Protein AF-A0AAR2JEE0-F1 (afdb_monomer_lite)

pLDDT: mean 87.78, std 12.09, range [38.81, 97.62]

Foldseek 3Di:
DVVVVVLLVVLVVVCVVLVHDSQQKDKDWQAAPPDDQVQVQVLCCVQPQQPRKGWRDWDQDPVVRGIITMIGGPHGDDPVSDDPDTDGPPDDDD

Organism: Pygocentrus nattereri (NCBI:txid42514)

Structure (mmCIF, N/CA/C/O backbone):
data_AF-A0AAR2JEE0-F1
#
_entry.id   AF-A0AAR2JEE0-F1
#
loop_
_atom_site.group_PDB
_atom_site.id
_atom_site.type_symbol
_atom_site.label_atom_id
_atom_site.label_alt_id
_atom_site.label_comp_id
_atom_site.label_asym_id
_atom_site.label_entity_id
_atom_site.label_seq_id
_atom_site.pdbx_PDB_ins_code
_atom_site.Cartn_x
_atom_site.Cartn_y
_atom_site.Cartn_z
_atom_site.occupancy
_atom_site.B_iso_or_equiv
_atom_site.auth_seq_id
_atom_site.auth_comp_id
_atom_site.auth_asym_id
_atom_site.auth_atom_id
_atom_site.pdbx_PDB_model_num
ATOM 1 N N . ASP A 1 1 ? -10.877 13.101 -14.793 1.00 63.72 1 ASP A N 1
ATOM 2 C CA . ASP A 1 1 ? -11.244 14.266 -13.953 1.00 63.72 1 ASP A CA 1
ATOM 3 C C . ASP A 1 1 ? -9.993 14.777 -13.222 1.00 63.72 1 ASP A C 1
ATOM 5 O O . ASP A 1 1 ? -8.941 14.157 -13.328 1.00 63.72 1 ASP A O 1
ATOM 9 N N . SER A 1 2 ? -10.072 15.911 -12.519 1.00 75.44 2 SER A N 1
ATOM 10 C CA . SER A 1 2 ? -8.913 16.527 -11.844 1.00 75.44 2 SER A CA 1
ATOM 11 C C . SER A 1 2 ? -8.391 15.719 -10.636 1.00 75.44 2 SER A C 1
ATOM 13 O O . SER A 1 2 ? -7.198 15.759 -10.332 1.00 75.44 2 SER A O 1
ATOM 15 N N . LYS A 1 3 ? -9.245 14.927 -9.965 1.00 74.31 3 LYS A N 1
ATOM 16 C CA . LYS A 1 3 ? -8.863 14.153 -8.771 1.00 74.31 3 LYS A CA 1
ATOM 17 C C . LYS A 1 3 ? -7.977 12.965 -9.134 1.00 74.31 3 LYS A C 1
ATOM 19 O O . LYS A 1 3 ? -6.946 12.781 -8.493 1.00 74.31 3 LYS A O 1
ATOM 24 N N . THR A 1 4 ? -8.302 12.219 -10.194 1.00 73.25 4 THR A N 1
ATOM 25 C CA . THR A 1 4 ? -7.457 11.103 -10.663 1.00 73.25 4 THR A CA 1
ATOM 26 C C . THR A 1 4 ? -6.048 11.566 -11.037 1.00 73.25 4 THR A C 1
ATOM 28 O O . THR A 1 4 ? -5.070 10.907 -10.693 1.00 73.25 4 THR A O 1
ATOM 31 N N . VAL A 1 5 ? -5.915 12.730 -11.681 1.00 78.00 5 VAL A N 1
ATOM 32 C CA . VAL A 1 5 ? -4.601 13.303 -12.028 1.00 78.00 5 VAL A CA 1
ATOM 33 C C . VAL A 1 5 ? -3.789 13.639 -10.773 1.00 78.00 5 VAL A C 1
ATOM 35 O O . VAL A 1 5 ? -2.581 13.391 -10.728 1.00 78.00 5 VAL A O 1
ATOM 38 N N . HIS A 1 6 ? -4.445 14.164 -9.737 1.00 83.44 6 HIS A N 1
ATOM 39 C CA . HIS A 1 6 ? -3.792 14.481 -8.470 1.00 83.44 6 HIS A CA 1
ATOM 40 C C . HIS A 1 6 ? -3.324 13.222 -7.724 1.00 83.44 6 HIS A C 1
ATOM 42 O O . HIS A 1 6 ? -2.176 13.170 -7.291 1.00 83.44 6 HIS A O 1
ATOM 48 N N . ILE A 1 7 ? -4.167 12.186 -7.651 1.00 84.69 7 ILE A N 1
ATOM 49 C CA . ILE A 1 7 ? -3.842 10.892 -7.022 1.00 84.69 7 ILE A CA 1
ATOM 50 C C . ILE A 1 7 ? -2.651 10.231 -7.728 1.00 84.69 7 ILE A C 1
ATOM 52 O O . ILE A 1 7 ? -1.694 9.812 -7.080 1.00 84.69 7 ILE A O 1
ATOM 56 N N . MET A 1 8 ? -2.654 10.209 -9.062 1.00 84.88 8 MET A N 1
ATOM 57 C CA . MET A 1 8 ? -1.543 9.660 -9.848 1.00 84.88 8 MET A CA 1
ATOM 58 C C . MET A 1 8 ? -0.237 10.436 -9.638 1.00 84.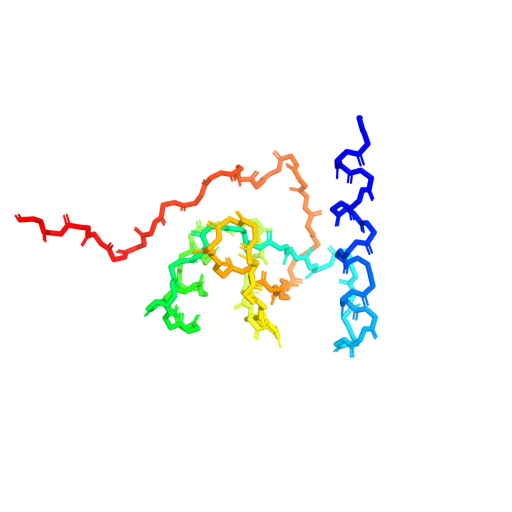88 8 MET A C 1
ATOM 60 O O . MET A 1 8 ? 0.842 9.844 -9.611 1.00 84.88 8 MET A O 1
ATOM 64 N N . SER A 1 9 ? -0.320 11.760 -9.488 1.00 91.25 9 SER A N 1
ATOM 65 C CA . SER A 1 9 ? 0.853 12.598 -9.213 1.00 91.25 9 SER A CA 1
ATOM 66 C C . SER A 1 9 ? 1.403 12.352 -7.809 1.00 91.25 9 S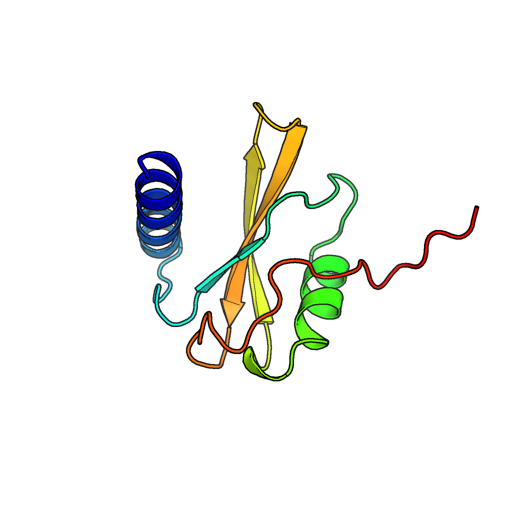ER A C 1
ATOM 68 O O . SER A 1 9 ? 2.617 12.268 -7.636 1.00 91.25 9 SER A O 1
ATOM 70 N N . LEU A 1 10 ? 0.520 12.194 -6.820 1.00 92.31 10 LEU A N 1
ATOM 71 C CA . LEU A 1 10 ? 0.889 11.862 -5.448 1.00 92.31 10 LEU A CA 1
ATOM 72 C C . LEU A 1 10 ? 1.608 10.510 -5.375 1.00 92.31 10 LEU A C 1
ATOM 74 O O . LEU A 1 10 ? 2.704 10.464 -4.826 1.00 92.31 10 LEU A O 1
ATOM 78 N N . LEU A 1 11 ? 1.051 9.458 -5.992 1.00 93.31 11 LEU A N 1
ATOM 79 C CA . LEU A 1 11 ? 1.687 8.137 -6.057 1.00 93.31 11 LEU A CA 1
ATOM 80 C C . LEU A 1 11 ? 3.108 8.244 -6.619 1.00 93.31 11 LEU A C 1
ATOM 82 O O . LEU A 1 11 ? 4.063 7.826 -5.974 1.00 93.31 11 LEU A O 1
ATOM 86 N N . ARG A 1 12 ? 3.268 8.863 -7.797 1.00 94.56 12 ARG A N 1
ATOM 87 C CA . ARG A 1 12 ? 4.580 8.988 -8.454 1.00 94.56 12 ARG A CA 1
ATOM 8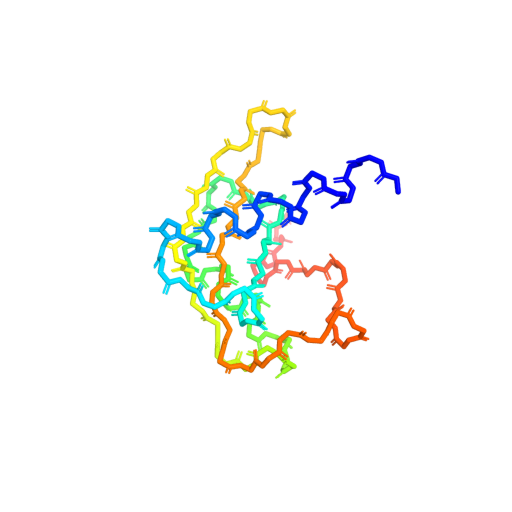8 C C . ARG A 1 12 ? 5.590 9.761 -7.608 1.00 94.56 12 ARG A C 1
ATOM 90 O O . ARG A 1 12 ? 6.754 9.372 -7.546 1.00 94.56 12 ARG A O 1
ATOM 97 N N . ASN A 1 13 ? 5.159 10.848 -6.971 1.00 95.88 13 ASN A N 1
ATOM 98 C CA . ASN A 1 13 ? 6.030 11.643 -6.109 1.00 95.88 13 ASN A CA 1
ATOM 99 C C . ASN A 1 13 ? 6.436 10.868 -4.856 1.00 95.88 13 ASN A C 1
ATOM 101 O O . ASN A 1 13 ? 7.605 10.896 -4.480 1.00 95.88 13 ASN A O 1
ATOM 105 N N . TRP A 1 14 ? 5.501 10.137 -4.251 1.00 95.94 14 TRP A N 1
ATOM 106 C CA . TRP A 1 14 ? 5.785 9.347 -3.065 1.00 95.94 14 TRP A CA 1
ATOM 107 C C . TRP A 1 14 ? 6.708 8.166 -3.376 1.00 95.94 14 TRP A C 1
ATOM 109 O O . TRP A 1 14 ? 7.721 8.001 -2.701 1.00 95.94 14 TRP A O 1
ATOM 119 N N . CYS A 1 15 ? 6.467 7.438 -4.471 1.00 96.69 15 CYS A N 1
ATOM 120 C CA . CYS A 1 15 ? 7.395 6.420 -4.970 1.00 96.69 15 CYS A CA 1
ATOM 121 C C . CYS A 1 15 ? 8.808 6.985 -5.153 1.00 96.69 15 CYS A C 1
ATOM 123 O O . CYS A 1 15 ? 9.777 6.354 -4.749 1.00 96.69 15 CYS A O 1
ATOM 125 N N . LYS A 1 16 ? 8.940 8.200 -5.699 1.00 96.25 16 LYS A N 1
ATOM 126 C CA . LYS A 1 16 ? 10.246 8.851 -5.863 1.00 96.25 16 LYS A CA 1
ATOM 127 C C . LYS A 1 16 ? 10.944 9.124 -4.526 1.00 96.25 16 LYS A C 1
ATOM 129 O O . LYS A 1 16 ? 12.163 8.993 -4.463 1.00 96.25 16 LYS A O 1
ATOM 134 N N . TRP A 1 17 ? 10.208 9.518 -3.487 1.00 95.06 17 TRP A N 1
ATOM 135 C CA . TRP A 1 17 ? 10.777 9.743 -2.152 1.00 95.06 17 TRP A CA 1
ATOM 136 C C . TRP A 1 17 ? 11.206 8.443 -1.467 1.00 95.06 17 TRP A C 1
ATOM 138 O O . TRP A 1 17 ? 12.237 8.429 -0.804 1.00 95.06 17 TRP A O 1
ATOM 148 N N . GLU A 1 18 ? 10.461 7.360 -1.682 1.00 94.94 18 GLU A N 1
ATOM 149 C CA . GLU A 1 18 ? 10.739 6.034 -1.108 1.00 94.94 18 GLU A CA 1
ATOM 150 C C . GLU A 1 18 ? 11.700 5.180 -1.958 1.00 94.94 18 GLU A C 1
ATOM 152 O O . GLU A 1 18 ? 12.113 4.100 -1.538 1.00 94.94 18 GLU A O 1
ATOM 157 N N . GLY A 1 19 ? 12.065 5.644 -3.159 1.00 95.81 19 GLY A N 1
ATOM 158 C CA . GLY A 1 19 ? 12.917 4.901 -4.093 1.00 95.81 19 GLY A CA 1
ATOM 159 C C . GLY A 1 19 ? 12.234 3.686 -4.733 1.00 95.81 19 GLY A C 1
ATOM 160 O O . GLY A 1 19 ? 12.908 2.705 -5.034 1.00 95.81 19 GLY A O 1
ATOM 161 N N . LEU A 1 20 ? 10.913 3.742 -4.926 1.00 96.50 20 LEU A N 1
ATOM 162 C CA . LEU A 1 20 ? 10.100 2.661 -5.492 1.00 96.50 20 LEU A CA 1
ATOM 163 C C . LEU A 1 20 ? 9.826 2.863 -6.983 1.00 96.50 20 LEU A C 1
ATOM 165 O O . LEU A 1 20 ? 9.722 3.996 -7.461 1.00 96.50 20 LEU A O 1
ATOM 169 N N . ASP A 1 21 ? 9.610 1.756 -7.692 1.00 96.06 21 ASP A N 1
ATOM 170 C CA . ASP A 1 21 ? 9.054 1.773 -9.043 1.00 96.06 21 ASP A CA 1
ATOM 171 C C . ASP A 1 21 ? 7.526 2.005 -8.986 1.00 96.06 21 ASP A C 1
ATOM 173 O O . ASP A 1 21 ? 6.806 1.182 -8.413 1.00 96.06 21 ASP A O 1
ATOM 177 N N . PRO A 1 22 ? 6.992 3.091 -9.583 1.00 94.00 22 PRO A N 1
ATOM 178 C CA . PRO A 1 22 ? 5.552 3.337 -9.635 1.00 94.00 22 PRO A CA 1
ATOM 179 C C . PRO A 1 22 ? 4.741 2.250 -10.353 1.00 94.00 22 PRO A C 1
ATOM 181 O O . PRO A 1 22 ? 3.531 2.184 -10.150 1.00 94.00 22 PRO A O 1
ATOM 184 N N . GLU A 1 23 ? 5.355 1.425 -11.209 1.00 94.75 23 GLU A N 1
ATOM 185 C CA . GLU A 1 23 ? 4.670 0.296 -11.858 1.00 94.75 23 GLU A CA 1
ATOM 186 C C . GLU A 1 23 ? 4.445 -0.890 -10.907 1.00 94.75 23 GLU A C 1
ATOM 188 O O . GLU A 1 23 ? 3.618 -1.759 -11.183 1.00 94.75 23 GLU A O 1
ATOM 193 N N . HIS 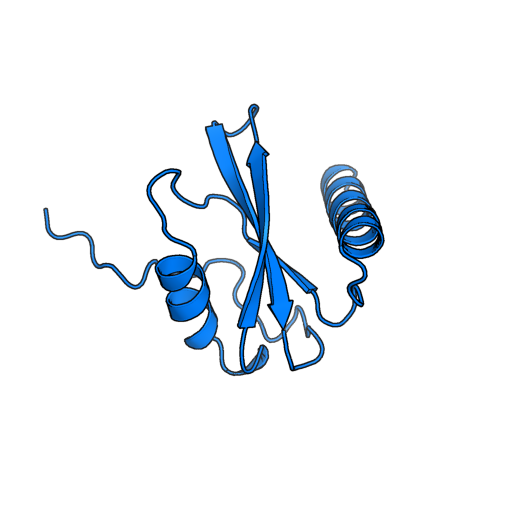A 1 24 ? 5.147 -0.896 -9.777 1.00 96.38 24 HIS A N 1
ATOM 194 C CA . HIS A 1 24 ? 5.105 -1.913 -8.730 1.00 96.38 24 HIS A CA 1
ATOM 195 C C . HIS A 1 24 ? 4.569 -1.337 -7.413 1.00 96.38 24 HIS A C 1
ATOM 197 O O . HIS A 1 24 ? 4.825 -1.878 -6.343 1.00 96.38 24 HIS A O 1
ATOM 203 N N . ALA A 1 25 ? 3.841 -0.220 -7.459 1.00 95.69 25 ALA A N 1
ATOM 204 C CA . ALA A 1 25 ? 3.365 0.457 -6.261 1.00 95.69 25 ALA A CA 1
ATOM 205 C C . ALA A 1 25 ? 1.874 0.789 -6.325 1.00 95.69 25 ALA A C 1
ATOM 207 O O . ALA A 1 25 ? 1.339 1.157 -7.372 1.00 95.69 25 ALA A O 1
ATOM 208 N N . ILE A 1 26 ? 1.217 0.711 -5.169 1.00 94.81 26 ILE A N 1
ATOM 209 C CA . ILE A 1 26 ? -0.181 1.110 -4.984 1.00 94.81 26 ILE A CA 1
ATOM 210 C C . ILE A 1 26 ? -0.329 2.006 -3.754 1.00 94.81 26 ILE A C 1
ATOM 212 O O . ILE A 1 26 ? 0.434 1.894 -2.794 1.00 94.81 26 ILE A O 1
ATOM 216 N N . MET A 1 27 ? -1.337 2.880 -3.776 1.00 94.38 27 MET A N 1
ATOM 217 C CA . MET A 1 27 ? -1.812 3.579 -2.581 1.00 94.38 27 MET A CA 1
ATOM 218 C C . MET A 1 27 ? -3.110 2.938 -2.110 1.00 94.38 27 MET A C 1
ATOM 220 O O . MET A 1 27 ? -4.066 2.839 -2.879 1.00 94.38 27 MET A O 1
ATOM 224 N N . VAL A 1 28 ? -3.144 2.540 -0.844 1.00 93.50 28 VAL A N 1
ATOM 225 C CA . VAL A 1 28 ? -4.350 2.055 -0.173 1.00 93.50 28 VAL A CA 1
ATOM 226 C C . VAL A 1 28 ? -4.910 3.200 0.649 1.00 93.50 28 VAL A C 1
ATOM 228 O O . VAL A 1 28 ? -4.234 3.716 1.537 1.00 93.50 28 VAL A O 1
ATOM 231 N N . HIS A 1 29 ? -6.120 3.624 0.310 1.00 91.56 29 HIS A N 1
ATOM 232 C CA . HIS A 1 29 ? -6.848 4.673 1.016 1.00 91.56 29 HIS A CA 1
ATOM 233 C C . HIS A 1 29 ? -7.780 4.067 2.074 1.00 91.56 29 HIS A C 1
ATOM 235 O O . HIS A 1 29 ? -7.979 2.857 2.102 1.00 91.56 29 HIS A O 1
ATOM 241 N N . ASP A 1 30 ? -8.357 4.924 2.921 1.00 90.25 30 ASP A N 1
ATOM 242 C CA . ASP A 1 30 ? -9.335 4.547 3.957 1.00 90.25 30 ASP A CA 1
ATOM 243 C C . ASP A 1 30 ? -8.817 3.500 4.960 1.00 90.25 30 ASP A C 1
ATOM 245 O O . ASP A 1 30 ? -9.574 2.731 5.548 1.00 90.25 30 ASP A O 1
ATOM 249 N N . VAL A 1 31 ? -7.503 3.482 5.190 1.00 91.56 31 VAL A N 1
ATOM 250 C CA . VAL A 1 31 ? -6.892 2.596 6.179 1.00 91.56 31 VAL A CA 1
ATOM 251 C C . VAL A 1 31 ? -7.206 3.133 7.579 1.00 91.56 31 VAL A C 1
ATOM 253 O O . VAL A 1 31 ? -7.060 4.332 7.845 1.00 91.56 31 VAL A O 1
ATOM 256 N N . SER A 1 32 ? -7.646 2.246 8.476 1.00 89.81 32 SER A N 1
ATOM 257 C CA . SER A 1 32 ? -7.879 2.590 9.884 1.00 89.81 32 SER A CA 1
ATOM 258 C C . SER A 1 32 ? -6.586 3.067 10.547 1.00 89.81 32 SER A C 1
ATOM 260 O O . SER A 1 32 ? -5.521 2.518 10.278 1.00 89.81 32 SER A O 1
ATOM 262 N N . GLU A 1 33 ? -6.670 4.054 11.439 1.00 88.31 33 GLU A N 1
ATOM 263 C CA . GLU A 1 33 ? -5.504 4.538 12.192 1.00 88.31 33 GLU A CA 1
ATOM 264 C C . GLU A 1 33 ? -4.891 3.452 13.083 1.00 88.31 33 GLU A C 1
ATOM 266 O O . GLU A 1 33 ? -3.672 3.400 13.242 1.00 88.31 33 GLU A O 1
ATOM 271 N N . ASP A 1 34 ? -5.734 2.551 13.590 1.00 89.44 34 ASP A N 1
ATOM 272 C CA . ASP A 1 34 ? -5.332 1.427 14.435 1.00 89.44 34 ASP A CA 1
ATOM 273 C C . ASP A 1 34 ? -4.770 0.239 13.634 1.00 89.44 34 ASP A C 1
ATOM 275 O O . ASP A 1 34 ? -4.330 -0.744 14.226 1.00 89.44 34 ASP A O 1
ATOM 279 N N . ALA A 1 35 ? -4.803 0.292 12.295 1.00 90.12 35 ALA A N 1
ATOM 280 C CA . ALA A 1 35 ? -4.307 -0.800 11.465 1.00 90.12 35 ALA A CA 1
ATOM 281 C C . ALA A 1 35 ? -2.777 -0.888 11.537 1.00 90.12 35 ALA A C 1
ATOM 283 O O . ALA A 1 35 ? -2.041 0.056 11.203 1.00 90.12 35 ALA A O 1
ATOM 284 N N . GLU A 1 36 ? -2.284 -2.061 11.927 1.00 93.00 36 GLU A N 1
ATOM 285 C CA . GLU A 1 36 ? -0.861 -2.350 11.882 1.00 93.00 36 GLU A CA 1
ATOM 286 C C . GLU A 1 36 ? -0.412 -2.615 10.441 1.00 93.00 36 GLU A C 1
ATOM 288 O O . GLU A 1 36 ? -1.204 -2.921 9.551 1.00 93.00 36 GLU A O 1
ATOM 293 N N . VAL A 1 37 ? 0.896 -2.511 10.195 1.00 94.31 37 VAL A N 1
ATOM 294 C CA . VAL A 1 37 ? 1.468 -2.821 8.874 1.00 94.31 37 VAL A CA 1
ATOM 295 C C . VAL A 1 37 ? 1.104 -4.242 8.441 1.00 94.31 37 VAL A C 1
ATOM 297 O O . VAL A 1 37 ? 0.691 -4.435 7.301 1.00 94.31 37 VAL A O 1
ATOM 300 N N . CYS A 1 38 ? 1.182 -5.207 9.361 1.00 93.62 38 CYS A N 1
ATOM 301 C CA . CYS A 1 38 ? 0.829 -6.596 9.087 1.00 93.62 38 CYS A CA 1
ATOM 302 C C . CYS A 1 38 ? -0.632 -6.744 8.648 1.00 93.62 38 CYS A C 1
ATOM 304 O O . CYS A 1 38 ? -0.889 -7.451 7.683 1.00 93.62 38 CYS A O 1
ATOM 306 N N . ASP A 1 39 ? -1.572 -6.032 9.285 1.00 93.31 39 ASP A N 1
ATOM 307 C CA . ASP A 1 39 ? -2.995 -6.101 8.924 1.00 93.31 39 ASP A CA 1
ATOM 308 C C . ASP A 1 39 ? -3.225 -5.648 7.467 1.00 93.31 39 ASP A C 1
ATOM 310 O O . ASP A 1 39 ? -4.004 -6.250 6.727 1.00 93.31 39 ASP A O 1
ATOM 314 N N . ILE A 1 40 ? -2.520 -4.593 7.040 1.00 93.81 40 ILE A N 1
ATOM 315 C CA . ILE A 1 40 ? -2.597 -4.063 5.671 1.00 93.81 40 ILE A CA 1
ATOM 316 C C . ILE A 1 40 ? -1.988 -5.061 4.680 1.00 93.81 40 ILE A C 1
ATOM 318 O O . ILE A 1 40 ? -2.592 -5.355 3.649 1.00 93.81 40 ILE A O 1
ATOM 322 N N . GLU A 1 41 ? -0.797 -5.586 4.976 1.00 95.19 41 GLU A N 1
ATOM 323 C CA . GLU A 1 41 ? -0.117 -6.553 4.107 1.00 95.19 41 GLU A CA 1
ATOM 324 C C . GLU A 1 41 ? -0.933 -7.841 3.950 1.00 95.19 41 GLU A C 1
ATOM 326 O O . GLU A 1 41 ? -1.131 -8.296 2.824 1.00 95.19 41 GLU A O 1
ATOM 331 N N . GLU A 1 42 ? -1.478 -8.381 5.044 1.00 93.19 42 GLU A N 1
ATOM 332 C CA . GLU A 1 42 ? -2.331 -9.573 5.029 1.00 93.19 42 GLU A CA 1
ATOM 333 C C . GLU A 1 42 ? -3.599 -9.363 4.197 1.00 93.19 42 GLU A C 1
ATOM 335 O O . GLU A 1 42 ? -3.960 -10.227 3.391 1.00 93.19 42 GLU A O 1
ATOM 340 N N . ALA A 1 43 ? -4.255 -8.207 4.336 1.00 92.56 43 ALA A N 1
ATOM 341 C CA . ALA A 1 43 ? -5.419 -7.872 3.522 1.00 92.56 43 ALA A CA 1
ATOM 342 C C . ALA A 1 43 ? -5.070 -7.829 2.027 1.00 92.56 43 ALA A C 1
ATOM 344 O O . ALA A 1 43 ? -5.800 -8.378 1.198 1.00 92.56 43 ALA A O 1
ATOM 345 N N . LEU A 1 44 ? -3.924 -7.247 1.669 1.00 93.25 44 LEU A N 1
ATOM 346 C CA . LEU A 1 44 ? -3.483 -7.145 0.277 1.00 93.25 44 LEU A CA 1
ATOM 347 C C . LEU A 1 44 ? -2.987 -8.477 -0.297 1.00 93.25 44 LEU A C 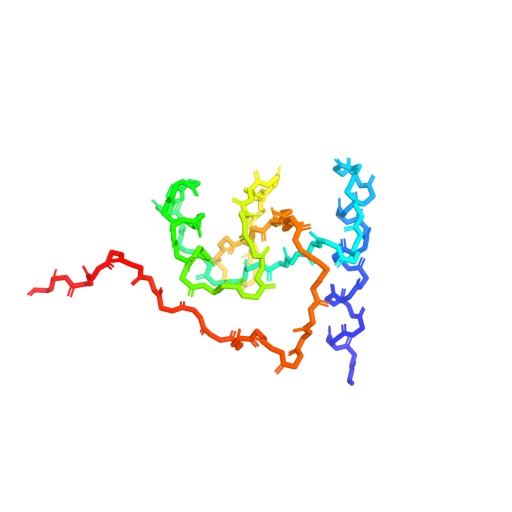1
ATOM 349 O O . LEU A 1 44 ? -3.155 -8.713 -1.493 1.00 93.25 44 LEU A O 1
ATOM 353 N N . HIS A 1 45 ? -2.452 -9.384 0.526 1.00 92.38 45 HIS A N 1
ATOM 354 C CA . HIS A 1 45 ? -2.048 -10.728 0.083 1.00 92.38 45 HIS A CA 1
ATOM 355 C C . HIS A 1 45 ? -3.232 -11.586 -0.384 1.00 92.38 45 HIS A C 1
ATOM 357 O O . HIS A 1 45 ? -3.035 -12.558 -1.118 1.00 92.38 45 HIS A O 1
ATOM 363 N N . THR A 1 46 ? -4.471 -11.213 -0.045 1.00 90.88 46 THR A N 1
ATOM 364 C CA . THR A 1 46 ? -5.670 -11.840 -0.629 1.00 90.88 46 THR A CA 1
ATOM 365 C C . THR A 1 46 ? -5.788 -11.585 -2.141 1.00 90.88 46 THR A C 1
ATOM 367 O O . THR A 1 46 ? -6.391 -12.382 -2.868 1.00 90.88 46 THR A O 1
ATOM 370 N N . ILE A 1 47 ? -5.150 -10.522 -2.649 1.00 91.12 47 ILE A N 1
ATOM 371 C CA . ILE A 1 47 ? -5.143 -10.128 -4.058 1.00 91.12 47 ILE A CA 1
ATOM 372 C C . ILE A 1 47 ? -3.920 -10.736 -4.741 1.00 91.12 47 ILE A C 1
ATOM 374 O O . ILE A 1 47 ? -2.863 -10.122 -4.878 1.00 91.12 47 ILE A O 1
ATOM 378 N N . LYS A 1 48 ? -4.086 -11.957 -5.249 1.00 89.50 48 LYS A N 1
ATOM 379 C CA . LYS A 1 48 ? -3.003 -12.721 -5.896 1.00 89.50 48 LYS A CA 1
ATOM 380 C C . LYS A 1 48 ? -2.292 -11.978 -7.033 1.00 89.50 48 LYS A C 1
ATOM 382 O O . LYS A 1 48 ? -1.124 -12.246 -7.281 1.00 89.50 48 LYS A O 1
ATOM 387 N N . ALA A 1 49 ? -2.980 -11.058 -7.711 1.00 91.69 49 ALA A N 1
ATOM 388 C CA . ALA A 1 49 ? -2.422 -10.269 -8.809 1.00 91.69 49 ALA A CA 1
ATOM 389 C C . ALA A 1 49 ? -1.307 -9.292 -8.382 1.00 91.69 49 ALA A C 1
ATOM 391 O O . ALA A 1 49 ? -0.589 -8.805 -9.247 1.00 91.69 49 ALA A O 1
ATOM 392 N N . LEU A 1 50 ? -1.162 -9.000 -7.083 1.00 92.38 50 LEU A N 1
ATOM 393 C CA . LEU A 1 50 ? -0.103 -8.133 -6.545 1.00 92.38 50 LEU A CA 1
ATOM 394 C C . LEU A 1 50 ? 1.172 -8.912 -6.159 1.00 92.38 50 LEU A C 1
ATOM 396 O O . LEU A 1 50 ? 2.240 -8.321 -5.972 1.00 92.38 50 LEU A O 1
ATOM 400 N N . GLY A 1 51 ? 1.064 -10.239 -6.025 1.00 93.12 51 GLY A N 1
ATOM 401 C CA . GLY A 1 51 ? 2.079 -11.069 -5.372 1.00 93.12 51 GLY A CA 1
ATOM 402 C C . GLY A 1 51 ? 2.343 -10.623 -3.924 1.00 93.12 51 GLY A C 1
ATOM 403 O O . GLY A 1 51 ? 1.495 -9.966 -3.319 1.00 93.12 51 GLY A O 1
ATOM 404 N N . PRO A 1 52 ? 3.498 -10.978 -3.331 1.00 94.56 52 PRO A N 1
ATOM 405 C CA . PRO A 1 52 ? 3.935 -10.404 -2.064 1.00 94.56 52 PRO A CA 1
ATOM 406 C C . PRO A 1 52 ? 3.898 -8.871 -2.064 1.00 94.56 52 PRO A C 1
ATOM 408 O O . PRO A 1 52 ? 4.487 -8.223 -2.933 1.00 94.56 52 PRO A O 1
ATOM 411 N N . VAL A 1 53 ? 3.232 -8.316 -1.052 1.00 95.81 53 VAL A N 1
ATOM 412 C CA . VAL A 1 53 ? 3.103 -6.872 -0.827 1.00 95.81 53 VAL A CA 1
ATOM 413 C C . VAL A 1 53 ? 3.818 -6.473 0.457 1.00 95.81 53 VAL A C 1
ATOM 415 O O . VAL A 1 53 ? 3.761 -7.215 1.439 1.00 95.81 53 VAL A O 1
ATOM 418 N N . ARG A 1 54 ? 4.473 -5.306 0.436 1.00 97.19 54 ARG A N 1
ATOM 419 C CA . ARG A 1 54 ? 5.118 -4.671 1.591 1.00 97.19 54 ARG A CA 1
ATOM 420 C C . ARG A 1 54 ? 4.694 -3.219 1.747 1.00 97.19 54 ARG A C 1
ATOM 422 O O . ARG A 1 54 ? 4.739 -2.462 0.778 1.00 97.19 54 ARG A O 1
ATOM 429 N N . VAL A 1 55 ? 4.368 -2.789 2.960 1.00 97.12 55 VAL A N 1
ATOM 430 C CA . VAL A 1 55 ? 4.121 -1.368 3.247 1.00 97.12 55 VAL A CA 1
ATOM 431 C C . VAL A 1 55 ? 5.455 -0.630 3.320 1.00 97.12 55 VAL A C 1
ATOM 433 O O . VAL A 1 55 ? 6.377 -1.030 4.029 1.00 97.12 55 VAL A O 1
ATOM 436 N N . ARG A 1 56 ? 5.560 0.473 2.578 1.00 97.38 56 ARG A N 1
ATOM 437 C CA . ARG A 1 56 ? 6.773 1.300 2.486 1.00 97.38 56 ARG A CA 1
ATOM 438 C C . ARG A 1 56 ? 6.626 2.634 3.192 1.00 97.38 56 ARG A C 1
ATOM 440 O O . ARG A 1 56 ? 7.582 3.114 3.783 1.00 97.38 56 ARG A O 1
ATOM 447 N N . GLY A 1 57 ? 5.420 3.190 3.190 1.00 94.75 57 GLY A N 1
ATOM 448 C CA . GLY A 1 57 ? 5.126 4.444 3.865 1.00 94.75 57 GLY A CA 1
ATOM 449 C C . GLY A 1 57 ? 3.668 4.527 4.282 1.00 94.75 57 GLY A C 1
ATOM 450 O O . GLY A 1 57 ? 2.798 3.882 3.699 1.00 94.75 57 GLY A O 1
ATOM 451 N N . ARG A 1 58 ? 3.397 5.347 5.297 1.00 94.81 58 ARG A N 1
ATOM 452 C CA . ARG A 1 58 ? 2.042 5.699 5.728 1.00 94.81 58 ARG A CA 1
ATOM 453 C C . ARG A 1 58 ? 1.962 7.202 5.926 1.00 94.81 58 ARG A C 1
ATOM 455 O O . ARG A 1 58 ? 2.893 7.805 6.456 1.00 94.81 58 ARG A O 1
ATOM 462 N N . MET A 1 59 ? 0.851 7.791 5.513 1.00 93.06 59 MET A N 1
ATOM 463 C CA . MET A 1 59 ? 0.549 9.194 5.757 1.00 93.06 59 MET A CA 1
ATOM 464 C C . MET A 1 59 ? -0.877 9.321 6.277 1.00 93.06 59 MET A C 1
ATOM 466 O O . MET A 1 59 ? -1.760 8.570 5.870 1.00 93.06 59 MET A O 1
ATOM 470 N N . PHE A 1 60 ? -1.102 10.283 7.161 1.00 91.94 60 PHE A N 1
ATOM 471 C CA . PHE A 1 60 ? -2.444 10.627 7.599 1.00 91.94 60 PHE A CA 1
ATOM 472 C C . PHE A 1 60 ? -3.041 11.669 6.653 1.00 91.94 60 PHE A C 1
ATOM 474 O O . PHE A 1 60 ? -2.503 12.771 6.514 1.00 91.94 60 PHE A O 1
ATOM 481 N N . ASP A 1 61 ? -4.147 11.323 5.996 1.00 88.94 61 ASP A N 1
ATOM 482 C CA . ASP A 1 61 ? -4.923 12.274 5.210 1.00 88.94 61 ASP A CA 1
ATOM 483 C C . ASP A 1 61 ? -5.885 13.018 6.139 1.00 88.94 61 ASP A C 1
ATOM 485 O O . ASP A 1 61 ? -6.924 12.508 6.562 1.00 88.94 61 ASP A O 1
ATOM 489 N N . THR A 1 62 ? -5.541 14.269 6.437 1.00 87.38 62 THR A N 1
ATOM 490 C CA . THR A 1 62 ? -6.329 15.142 7.311 1.00 87.38 62 THR A CA 1
ATOM 491 C C . THR A 1 62 ? -7.701 15.493 6.740 1.00 87.38 62 THR A C 1
ATOM 493 O O . THR A 1 62 ? -8.579 15.901 7.500 1.00 87.38 62 THR A O 1
ATOM 496 N N . LYS A 1 63 ? -7.930 15.342 5.430 1.00 86.56 63 LYS A N 1
ATOM 497 C CA . LYS A 1 63 ? -9.234 15.625 4.814 1.00 86.56 63 LYS A CA 1
ATOM 498 C C . LYS A 1 63 ? -10.217 14.493 5.053 1.00 86.56 63 LYS A C 1
ATOM 500 O O . LYS A 1 63 ? -11.389 14.758 5.299 1.00 86.56 63 LYS A O 1
ATOM 505 N N . THR A 1 64 ? -9.746 13.254 4.955 1.00 86.12 64 THR A N 1
ATOM 506 C CA . THR A 1 64 ? -10.579 12.065 5.170 1.00 86.12 64 THR A CA 1
ATOM 507 C C . THR A 1 64 ? -10.513 11.558 6.605 1.00 86.12 64 THR A C 1
ATOM 509 O O . THR A 1 64 ? -11.352 10.748 6.971 1.00 86.12 64 THR A O 1
ATOM 512 N N . GLN A 1 65 ? -9.559 12.041 7.412 1.00 89.00 65 GLN 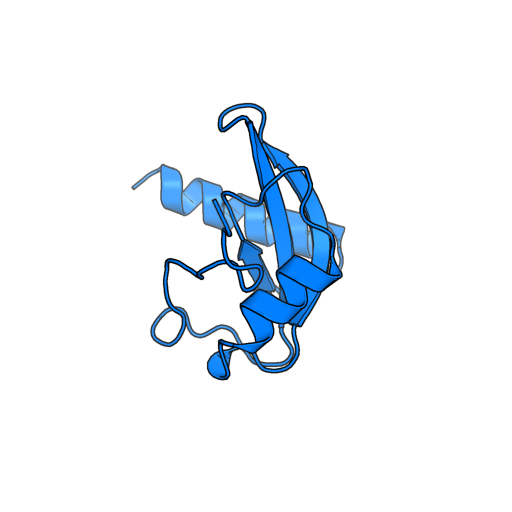A N 1
ATOM 513 C CA . GLN A 1 65 ? -9.252 11.529 8.755 1.00 89.00 65 GLN A CA 1
ATOM 514 C C . GLN A 1 65 ? -8.935 10.026 8.726 1.00 89.00 65 GLN A C 1
ATOM 516 O O . GLN A 1 65 ? -9.435 9.243 9.529 1.00 89.00 65 GLN A O 1
ATOM 521 N N . ARG A 1 66 ? -8.148 9.611 7.728 1.00 91.06 66 ARG A N 1
ATOM 522 C CA . ARG A 1 66 ? -7.788 8.208 7.480 1.00 91.06 66 ARG A CA 1
ATOM 523 C C . ARG A 1 66 ? -6.324 8.087 7.112 1.00 91.06 66 ARG A C 1
ATOM 525 O O . ARG A 1 66 ? -5.735 9.033 6.586 1.00 91.06 66 ARG A O 1
ATOM 532 N N . LEU A 1 67 ? -5.754 6.907 7.330 1.00 93.56 67 LEU A N 1
ATOM 533 C CA . LEU A 1 67 ? -4.432 6.599 6.815 1.00 93.56 67 LEU A CA 1
ATOM 534 C C . LEU A 1 67 ? -4.498 6.277 5.319 1.00 93.56 67 LEU A C 1
ATOM 536 O O . LEU A 1 67 ? -5.441 5.663 4.813 1.00 93.56 67 LEU A O 1
ATOM 540 N N . VAL A 1 68 ? -3.448 6.690 4.619 1.00 94.75 68 VAL A N 1
ATOM 541 C CA . VAL A 1 68 ? -3.112 6.229 3.277 1.00 94.75 68 VAL A CA 1
ATOM 542 C C . VAL A 1 68 ? -1.779 5.502 3.371 1.00 94.75 68 VAL A C 1
ATOM 544 O O . VAL A 1 68 ? -0.815 6.042 3.920 1.00 94.75 68 VAL A O 1
ATOM 547 N N . ALA A 1 69 ? -1.720 4.280 2.853 1.00 96.25 69 ALA A N 1
ATOM 548 C CA . ALA A 1 69 ? -0.514 3.461 2.849 1.00 96.25 69 ALA A CA 1
ATOM 549 C C . ALA A 1 69 ? 0.051 3.341 1.431 1.00 96.25 69 ALA A C 1
ATOM 551 O O . ALA A 1 69 ? -0.673 2.991 0.501 1.00 96.25 69 ALA A O 1
ATOM 552 N N . LEU A 1 70 ? 1.350 3.594 1.272 1.00 97.31 70 LEU A N 1
ATOM 553 C CA . LEU A 1 70 ? 2.090 3.266 0.060 1.00 97.31 70 LEU A CA 1
ATOM 554 C C . LEU A 1 70 ? 2.647 1.854 0.192 1.00 97.31 70 LEU A C 1
ATOM 556 O O . LEU A 1 70 ? 3.405 1.570 1.124 1.00 97.31 70 LEU A O 1
ATOM 560 N N . CYS A 1 71 ? 2.297 0.993 -0.755 1.00 97.06 71 CYS A N 1
ATOM 561 C CA . CYS A 1 71 ? 2.699 -0.405 -0.750 1.00 97.06 71 CYS A CA 1
ATOM 562 C C . CYS A 1 71 ? 3.486 -0.746 -2.017 1.00 97.06 71 CYS A C 1
ATOM 564 O O . CYS A 1 71 ? 3.101 -0.351 -3.116 1.00 97.06 71 CYS A O 1
ATOM 566 N N . GLU A 1 72 ? 4.572 -1.493 -1.849 1.00 97.62 72 GLU A N 1
ATOM 567 C CA . GLU A 1 72 ? 5.371 -2.095 -2.912 1.00 97.62 72 GLU A CA 1
ATOM 568 C C . GLU A 1 72 ? 4.869 -3.518 -3.170 1.00 97.62 72 GLU A C 1
ATOM 570 O O . GLU A 1 72 ? 4.695 -4.306 -2.240 1.00 97.62 72 GLU A O 1
ATOM 575 N N . CYS A 1 73 ? 4.634 -3.834 -4.435 1.00 96.44 73 CYS A N 1
ATOM 576 C CA . CYS A 1 73 ? 4.150 -5.112 -4.930 1.00 96.44 73 CYS A CA 1
ATOM 577 C C . CYS A 1 73 ? 5.280 -5.798 -5.697 1.00 96.44 73 CYS A C 1
ATOM 579 O O . CYS A 1 73 ? 5.983 -5.172 -6.488 1.00 96.44 73 CYS A O 1
ATOM 581 N N . SER A 1 74 ? 5.446 -7.101 -5.502 1.00 95.31 74 SER A N 1
ATOM 582 C CA . SER A 1 74 ? 6.399 -7.874 -6.313 1.00 95.31 74 SER A CA 1
ATOM 583 C C . SER A 1 74 ? 5.999 -7.936 -7.792 1.00 95.31 74 SER A C 1
ATOM 585 O O . SER A 1 74 ? 6.860 -7.859 -8.667 1.00 95.31 74 SER A O 1
ATOM 587 N N . GLU A 1 75 ? 4.697 -8.009 -8.074 1.00 94.50 75 GLU A N 1
ATOM 588 C CA . GLU A 1 75 ? 4.163 -8.051 -9.431 1.00 94.50 75 GLU A CA 1
ATOM 589 C C . GLU A 1 75 ? 3.869 -6.646 -9.954 1.00 94.50 75 GLU A C 1
ATOM 591 O O . GLU A 1 75 ? 3.550 -5.721 -9.200 1.00 94.50 75 GLU A O 1
ATOM 596 N N . LYS A 1 76 ? 3.939 -6.495 -11.279 1.00 94.56 76 LYS A N 1
ATOM 597 C CA . LYS A 1 76 ? 3.545 -5.253 -11.940 1.00 94.56 76 LYS A CA 1
ATOM 598 C C . LYS A 1 76 ? 2.043 -5.032 -11.764 1.00 94.56 76 LYS A C 1
ATOM 600 O O . LYS A 1 76 ? 1.226 -5.889 -12.100 1.00 94.56 76 LYS A O 1
ATOM 605 N N . VAL A 1 77 ? 1.678 -3.847 -11.292 1.00 91.69 77 VAL A N 1
ATOM 606 C CA . VAL A 1 77 ? 0.300 -3.480 -10.965 1.00 91.69 77 VAL A CA 1
ATOM 607 C C . VAL A 1 77 ? -0.530 -3.376 -12.245 1.00 91.69 77 VAL A C 1
ATOM 609 O O . VAL A 1 77 ? -0.346 -2.475 -13.065 1.00 91.69 77 VAL A O 1
ATOM 612 N N . ASN A 1 78 ? -1.495 -4.283 -12.403 1.00 87.88 78 ASN A N 1
ATOM 613 C CA . ASN A 1 78 ? -2.528 -4.192 -13.431 1.00 87.88 78 ASN A CA 1
ATOM 614 C C . ASN A 1 78 ? -3.846 -3.730 -12.803 1.00 87.88 78 ASN A C 1
ATOM 616 O O . ASN A 1 78 ? -4.551 -4.514 -12.170 1.00 87.88 78 ASN A O 1
ATOM 620 N N . THR A 1 79 ? -4.216 -2.472 -13.035 1.00 81.81 79 THR A N 1
ATOM 621 C CA . THR A 1 79 ? -5.430 -1.858 -12.471 1.00 81.81 79 THR A CA 1
ATOM 622 C C . THR A 1 79 ? -6.735 -2.532 -12.903 1.00 81.81 79 THR A C 1
ATOM 624 O O . THR A 1 79 ? -7.750 -2.346 -12.244 1.00 81.81 79 THR A O 1
ATOM 627 N N . HIS A 1 80 ? -6.729 -3.339 -13.969 1.00 84.25 80 HIS A N 1
ATOM 628 C CA . HIS A 1 80 ? -7.898 -4.122 -14.390 1.00 84.25 80 HIS A CA 1
ATOM 629 C C . HIS A 1 80 ? -8.034 -5.452 -13.634 1.00 84.25 80 HIS A C 1
ATOM 631 O O . HIS A 1 80 ? -9.077 -6.095 -13.717 1.00 84.25 80 HIS A O 1
ATOM 637 N N . ALA A 1 81 ? -6.982 -5.887 -12.935 1.00 80.75 81 ALA A N 1
ATOM 638 C CA . ALA A 1 81 ? -6.924 -7.159 -12.215 1.00 80.75 81 ALA A CA 1
ATOM 639 C C . ALA A 1 81 ? -7.003 -6.995 -10.686 1.00 80.75 81 ALA A C 1
ATOM 641 O O . ALA A 1 81 ? -6.969 -7.992 -9.965 1.00 80.75 81 ALA A O 1
ATOM 642 N N . ILE A 1 82 ? -7.090 -5.757 -10.192 1.00 80.19 82 ILE A N 1
ATOM 643 C CA . ILE A 1 82 ? -7.082 -5.421 -8.765 1.00 80.19 82 ILE A CA 1
ATOM 644 C C . ILE A 1 82 ? -8.458 -4.855 -8.390 1.00 80.19 82 ILE A C 1
ATOM 646 O O . ILE A 1 82 ? -8.950 -3.964 -9.087 1.00 80.19 82 ILE A O 1
ATOM 650 N N . PRO A 1 83 ? -9.103 -5.354 -7.322 1.00 80.94 83 PRO A N 1
ATOM 651 C CA . PRO A 1 83 ? -10.361 -4.791 -6.848 1.00 80.94 83 PRO A CA 1
ATOM 652 C C . PRO A 1 83 ? -10.158 -3.364 -6.316 1.00 80.94 83 PRO A C 1
ATOM 654 O O . PRO A 1 83 ? -9.119 -3.048 -5.743 1.00 80.94 83 PRO A O 1
ATOM 657 N N . MET A 1 84 ? -11.164 -2.504 -6.493 1.00 80.31 84 MET A N 1
ATOM 658 C CA . MET A 1 84 ? -11.122 -1.125 -5.981 1.00 80.31 84 MET A CA 1
ATOM 659 C C . MET A 1 84 ? -11.299 -1.052 -4.459 1.00 80.31 84 MET A C 1
ATOM 661 O O . MET A 1 84 ? -10.780 -0.126 -3.846 1.00 80.31 84 MET A O 1
ATOM 665 N N . ASP A 1 85 ? -11.980 -2.038 -3.870 1.00 82.00 85 ASP A N 1
ATOM 666 C CA . ASP A 1 85 ? -12.195 -2.165 -2.430 1.00 82.00 85 ASP A CA 1
ATOM 667 C C . ASP A 1 85 ? -11.635 -3.498 -1.934 1.00 82.00 85 ASP A C 1
ATOM 669 O O . ASP A 1 85 ? -11.863 -4.552 -2.538 1.00 82.00 85 ASP A O 1
ATOM 673 N N . VAL A 1 86 ? -10.912 -3.448 -0.817 1.00 79.75 86 VAL A N 1
ATOM 674 C CA . VAL A 1 86 ? -10.302 -4.617 -0.179 1.00 79.75 86 VAL A CA 1
ATOM 675 C C . VAL A 1 86 ? -10.902 -4.752 1.216 1.00 79.75 86 VAL A C 1
ATOM 677 O O . VAL A 1 86 ? -10.739 -3.839 2.026 1.00 79.75 86 VAL A O 1
ATOM 680 N N . PRO A 1 87 ? -11.621 -5.844 1.521 1.00 75.56 87 PRO A N 1
ATOM 681 C CA . PRO A 1 87 ? -12.172 -6.033 2.852 1.00 75.56 87 PRO A CA 1
ATOM 682 C C . PRO A 1 87 ? -11.042 -6.232 3.865 1.00 75.56 87 PRO A C 1
ATOM 684 O O . PRO A 1 87 ? -10.057 -6.920 3.591 1.00 75.56 87 PRO A O 1
ATOM 687 N N . SER A 1 88 ? -11.199 -5.658 5.055 1.00 70.31 88 SER A N 1
ATOM 688 C CA . SER A 1 88 ? -10.301 -5.929 6.176 1.00 70.31 88 SER A CA 1
ATOM 689 C C . SER A 1 88 ? -10.382 -7.410 6.565 1.00 70.31 88 SER A C 1
ATOM 691 O O . SER A 1 88 ? -11.471 -7.969 6.687 1.00 70.31 88 SER A O 1
ATOM 693 N N . THR A 1 89 ? -9.232 -8.054 6.764 1.00 65.50 89 THR A N 1
ATOM 694 C CA . THR A 1 89 ? -9.140 -9.473 7.158 1.00 65.50 89 THR A CA 1
ATOM 695 C C . THR A 1 89 ? -9.463 -9.699 8.633 1.00 65.50 89 THR A C 1
ATOM 697 O O . THR A 1 89 ? -9.930 -10.778 8.998 1.00 65.50 89 THR A O 1
ATOM 700 N N . LYS A 1 90 ? -9.297 -8.676 9.481 1.00 60.59 90 LYS A N 1
ATOM 701 C CA . LYS A 1 90 ? -9.871 -8.649 10.830 1.00 60.59 90 LYS A CA 1
ATOM 702 C C . LYS A 1 90 ? -11.374 -8.412 10.720 1.00 60.59 90 LYS A C 1
ATOM 704 O O . LYS A 1 90 ? -11.828 -7.280 10.567 1.00 60.59 90 LYS A O 1
ATOM 709 N N . GLY A 1 91 ? -12.131 -9.507 10.756 1.00 49.69 91 GLY A N 1
ATOM 710 C CA . GLY A 1 91 ? -13.583 -9.477 10.846 1.00 49.69 91 GLY A CA 1
ATOM 711 C C . GLY A 1 91 ? -14.028 -8.599 12.012 1.00 49.69 91 GLY A C 1
ATOM 712 O O . GLY A 1 91 ? -13.532 -8.738 13.129 1.00 49.69 91 GLY A O 1
ATOM 713 N N . GLY A 1 92 ? -14.953 -7.682 11.737 1.00 46.31 92 GLY A N 1
ATOM 714 C CA . GLY A 1 92 ? -15.705 -7.014 12.785 1.00 46.31 92 GLY A CA 1
ATOM 715 C C . GLY A 1 92 ? -16.553 -8.053 13.504 1.00 46.31 92 GLY A C 1
ATOM 716 O O . GLY A 1 92 ? -17.576 -8.484 12.978 1.00 46.31 92 GLY A O 1
ATOM 717 N N . GLU A 1 93 ? -16.112 -8.472 14.681 1.00 41.59 93 GLU A N 1
ATOM 718 C CA . GLU A 1 93 ? -16.997 -9.074 15.666 1.00 41.59 93 GLU A CA 1
ATOM 719 C C . GLU A 1 93 ? -17.580 -7.910 16.479 1.00 41.59 93 GLU A C 1
ATOM 721 O O . GLU A 1 93 ? -16.860 -7.225 17.209 1.00 41.59 93 GLU A O 1
ATOM 726 N N . LEU A 1 94 ? -18.860 -7.610 16.227 1.00 38.81 94 LEU A N 1
ATOM 727 C CA . LEU A 1 94 ? -19.710 -6.796 17.100 1.00 38.81 94 LEU A CA 1
ATOM 728 C C . LEU A 1 94 ? -20.352 -7.698 18.154 1.00 38.81 94 LEU A C 1
ATOM 730 O O . LEU A 1 94 ? -20.788 -8.807 17.767 1.00 38.81 94 LEU A O 1
#

Radius of gyration: 13.06 Å; chains: 1; bounding box: 33×29×32 Å

Secondary structure (DSSP, 8-state):
-HHHHHHHHHHHHHHHHHT--GGGEEEEEEE-TT--HHHHHHHHHT-GGG-SEEEEEEEEETTTTEEEEEEEESS---TTSS-S----SS----

InterPro domains:
  IPR026523 Paraneoplastic antigen Ma [PTHR23095] (8-91)
  IPR048271 Paraneoplastic antigen Ma-like, N-terminal domain [PF20846] (8-91)

Sequence (94 aa):
DSKTVHIMSLLRNWCKWEGLDPEHAIMVHDVSEDAEVCDIEEALHTIKALGPVRVRGRMFDTKTQRLVALCECSEKVNTHAIPMDVPSTKGGEL